Protein AF-A0A970EF77-F1 (afdb_monomer)

Sequence (147 aa):
MFEEINFAKPQYLAFLNSLLDDNGFVRLDNGEIVKRHKNFRFFATMNIGYYGTKELNQALFNWFGAVLEIAALSDEAISHMLIARVPSCKNVVDKILSVYHKIKKKIEAENLDIVISPRNLEYWARLAKYEGYIKSCGKNNYTRCKM

Solvent-accessible surface area (backbone atoms only — not comparable to full-atom values): 9394 Å² total; per-residue (Å²): 114,44,74,46,53,29,58,54,60,68,82,80,52,53,61,50,47,44,41,59,46,92,78,21,29,43,75,46,97,89,68,49,75,50,69,60,57,95,85,66,78,87,48,72,42,67,65,85,93,42,91,81,46,46,85,70,56,67,76,58,52,67,59,52,89,74,83,80,86,84,71,83,77,50,71,66,56,48,47,54,50,39,35,72,77,39,58,88,35,59,93,46,44,72,58,53,52,53,50,51,51,54,50,51,54,48,35,64,75,68,70,49,99,70,90,87,54,75,66,56,53,47,50,51,51,57,47,55,72,77,44,74,54,83,65,56,83,76,54,93,65,93,72,80,83,76,132

pLDDT: mean 85.59, std 16.9, range [31.48, 97.62]

Foldseek 3Di:
DEEAPQLDDQVVCVQLLCCLDPVNWGQDPVRDIGHHDPPDDDDYYHDPPDPNGHDHDPSNVVSCPDDDDDDADDLVRLLVVLCVLQVVCNVPSVVLVVVVVVVVVVCVVVVPPDDDHSVVSSVVSVVCVVDVCVVVVPDPDPDDDDD

Radius of gyration: 23.26 Å; Cα contacts (8 Å, |Δi|>4): 104; chains: 1; bounding box: 48×33×72 Å

Structure (mmCIF, N/CA/C/O backbone):
data_AF-A0A970EF77-F1
#
_entry.id   AF-A0A970EF77-F1
#
loop_
_atom_site.group_PDB
_atom_site.id
_atom_site.type_symbol
_atom_site.label_atom_id
_atom_site.label_alt_id
_atom_site.label_comp_id
_atom_site.label_asym_id
_atom_site.label_entity_id
_atom_site.label_seq_id
_atom_site.pdbx_PDB_ins_code
_atom_site.Cartn_x
_atom_site.Cartn_y
_atom_site.Cartn_z
_atom_site.occupancy
_atom_site.B_iso_or_equiv
_atom_site.auth_seq_id
_atom_site.auth_comp_id
_atom_site.auth_asym_id
_atom_site.auth_atom_id
_atom_site.pdbx_PDB_model_num
ATOM 1 N N . MET A 1 1 ? -10.350 -2.771 4.243 1.00 91.25 1 MET A N 1
ATOM 2 C CA . MET A 1 1 ? -9.016 -2.373 3.759 1.00 91.25 1 MET A CA 1
ATOM 3 C C . MET A 1 1 ? -9.150 -0.985 3.175 1.00 91.25 1 MET A C 1
ATOM 5 O O . MET A 1 1 ? -10.097 -0.781 2.424 1.00 91.25 1 MET A O 1
ATOM 9 N N . PHE A 1 2 ? -8.300 -0.045 3.579 1.00 95.25 2 PHE A N 1
ATOM 10 C CA . PHE A 1 2 ? -8.255 1.300 2.999 1.00 95.25 2 PHE A CA 1
ATOM 11 C C . PHE A 1 2 ? -7.030 1.427 2.103 1.00 95.25 2 PHE A C 1
ATOM 13 O O . PHE A 1 2 ? -5.924 1.109 2.523 1.00 95.25 2 PHE A O 1
ATOM 20 N N . GLU A 1 3 ? -7.231 1.892 0.880 1.00 94.31 3 GLU A N 1
ATOM 21 C CA . GLU A 1 3 ? -6.130 2.242 -0.012 1.00 94.31 3 GLU A CA 1
ATOM 22 C C . GLU A 1 3 ? -5.815 3.728 0.143 1.00 94.31 3 GLU A C 1
ATOM 24 O O . GLU A 1 3 ? -6.738 4.525 0.315 1.00 94.31 3 GLU A O 1
ATOM 29 N N . GLU A 1 4 ? -4.532 4.090 0.101 1.00 93.12 4 GLU A N 1
ATOM 30 C CA . GLU A 1 4 ? -4.072 5.488 0.134 1.00 93.12 4 GLU A CA 1
ATOM 31 C C . GLU A 1 4 ? -4.677 6.284 1.302 1.00 93.12 4 GLU A C 1
ATOM 33 O O . GLU A 1 4 ? -5.159 7.409 1.154 1.00 93.12 4 GLU A O 1
ATOM 38 N N . ILE A 1 5 ? -4.661 5.690 2.500 1.00 94.19 5 ILE A N 1
ATOM 39 C CA . ILE A 1 5 ? -5.306 6.259 3.695 1.00 94.19 5 ILE A CA 1
ATOM 40 C C . ILE A 1 5 ? -4.821 7.683 3.994 1.00 94.19 5 ILE A C 1
ATOM 42 O O . ILE A 1 5 ? -5.571 8.517 4.492 1.00 94.19 5 ILE A O 1
ATOM 46 N N . ASN A 1 6 ? -3.574 7.974 3.636 1.00 92.44 6 ASN A N 1
ATOM 47 C CA . ASN A 1 6 ? -2.919 9.256 3.820 1.00 92.44 6 ASN A CA 1
ATOM 48 C C . ASN A 1 6 ? -3.370 10.347 2.827 1.00 92.44 6 ASN A C 1
ATOM 50 O O . ASN A 1 6 ? -2.941 11.493 2.940 1.00 92.44 6 ASN A O 1
ATOM 54 N N . PHE A 1 7 ? -4.252 10.027 1.880 1.00 93.38 7 PHE A N 1
ATOM 55 C CA . PHE A 1 7 ? -4.935 11.008 1.035 1.00 93.38 7 PHE A CA 1
ATOM 56 C C . PHE A 1 7 ? -6.170 11.612 1.728 1.00 93.38 7 PHE A C 1
ATOM 58 O O . PHE A 1 7 ? -6.597 12.730 1.427 1.00 93.38 7 PHE A O 1
ATOM 65 N N . ALA A 1 8 ? -6.762 10.889 2.684 1.00 92.12 8 ALA A N 1
ATOM 66 C CA . ALA A 1 8 ? -7.925 11.368 3.416 1.00 92.12 8 ALA A CA 1
ATOM 67 C C . ALA A 1 8 ? -7.553 12.512 4.375 1.00 92.12 8 ALA A C 1
ATOM 69 O O . ALA A 1 8 ? -6.494 12.529 5.004 1.00 92.12 8 ALA A O 1
ATOM 70 N N . LYS A 1 9 ? -8.466 13.478 4.544 1.00 90.38 9 LYS A N 1
ATOM 71 C CA . LYS A 1 9 ? -8.289 14.528 5.557 1.00 90.38 9 LYS A CA 1
ATOM 72 C C . LYS A 1 9 ? -8.275 13.888 6.956 1.00 90.38 9 LYS A C 1
ATOM 74 O O . LYS A 1 9 ? -9.174 13.094 7.235 1.00 90.38 9 LYS A O 1
ATOM 79 N N . PRO A 1 10 ? -7.370 14.292 7.871 1.00 89.06 10 PRO A N 1
ATOM 80 C CA . PRO A 1 10 ? -7.254 13.682 9.201 1.00 89.06 10 PRO A CA 1
ATOM 81 C C . PRO A 1 10 ? -8.569 13.605 9.992 1.00 89.06 10 PRO A C 1
ATOM 83 O O . PRO A 1 10 ? -8.826 12.615 10.668 1.00 89.06 10 PRO A O 1
ATOM 86 N N . GLN A 1 11 ? -9.442 14.608 9.851 1.00 89.69 11 GLN A N 1
ATOM 87 C CA . GLN A 1 11 ? -10.762 14.633 10.491 1.00 89.69 11 GLN A CA 1
ATOM 88 C C . GLN A 1 11 ? -11.660 13.444 10.105 1.00 89.69 11 GLN A C 1
ATOM 90 O O . GLN A 1 11 ? -12.427 12.966 10.931 1.00 89.69 11 GLN A O 1
ATOM 95 N N . TYR A 1 12 ? -11.535 12.926 8.879 1.00 91.38 12 TYR A N 1
ATOM 96 C CA . TYR A 1 12 ? -12.307 11.771 8.412 1.00 91.38 12 TYR A CA 1
ATOM 97 C C . TYR A 1 12 ? -11.716 10.438 8.871 1.00 91.38 12 TYR A C 1
ATOM 99 O O . TYR A 1 12 ? -12.387 9.417 8.796 1.00 91.38 12 TYR A O 1
ATOM 107 N N . LEU A 1 13 ? -10.478 10.439 9.365 1.00 93.38 13 LEU A N 1
ATOM 108 C CA . LEU A 1 13 ? -9.811 9.257 9.905 1.00 93.38 13 LEU A CA 1
ATOM 109 C C . LEU A 1 13 ? -9.938 9.161 11.430 1.00 93.38 13 LEU A C 1
ATOM 111 O O . LEU A 1 13 ? -9.555 8.150 12.009 1.00 93.38 13 LEU A O 1
ATOM 115 N N . ALA A 1 14 ? -10.481 10.186 12.094 1.00 90.38 14 ALA A N 1
ATOM 116 C CA . ALA A 1 14 ? -10.522 10.265 13.552 1.00 90.38 14 ALA A CA 1
ATOM 117 C C . ALA A 1 14 ? -11.249 9.073 14.201 1.00 90.38 14 ALA A C 1
ATOM 119 O O . ALA A 1 14 ? -10.787 8.572 15.227 1.00 90.38 14 ALA A O 1
ATOM 120 N N . PHE A 1 15 ? -12.316 8.571 13.565 1.00 92.44 15 PHE A N 1
ATOM 121 C CA . PHE A 1 15 ? -13.088 7.413 14.035 1.00 92.44 15 PHE A CA 1
ATOM 122 C C . PHE A 1 15 ? -12.262 6.118 14.103 1.00 92.44 15 PHE A C 1
ATOM 124 O O . PHE A 1 15 ? -12.613 5.199 14.840 1.00 92.44 15 PHE A O 1
ATOM 131 N N . LEU A 1 16 ? -11.158 6.028 13.351 1.00 95.06 16 LEU A N 1
ATOM 132 C CA . LEU A 1 16 ? -10.292 4.853 13.386 1.00 95.06 16 LEU A CA 1
ATOM 133 C C . LEU A 1 16 ? -9.607 4.694 14.740 1.00 95.06 16 LEU A C 1
ATOM 135 O O . LEU A 1 16 ? -9.290 3.569 15.101 1.00 95.06 16 LEU A O 1
ATOM 139 N N . ASN A 1 17 ? -9.430 5.771 15.513 1.00 93.00 17 ASN A N 1
ATOM 140 C CA . ASN A 1 17 ? -8.882 5.647 16.863 1.00 93.00 17 ASN A CA 1
ATOM 141 C C . ASN A 1 17 ? -9.780 4.759 17.731 1.00 93.00 17 ASN A C 1
ATOM 143 O O . ASN A 1 17 ? -9.297 3.757 18.237 1.00 93.00 17 ASN A O 1
ATOM 147 N N . SER A 1 18 ? -11.087 5.042 17.806 1.00 93.50 18 SER A N 1
ATOM 148 C CA . SER A 1 18 ? -12.015 4.232 18.611 1.00 93.50 18 SER A CA 1
ATOM 149 C C . SER A 1 18 ? -12.275 2.841 18.025 1.00 93.50 18 SER A C 1
ATOM 151 O O . SER A 1 18 ? -12.694 1.930 18.734 1.00 93.50 18 SER A O 1
ATOM 153 N N . LEU A 1 19 ? -12.074 2.661 16.715 1.00 95.25 19 LEU A N 1
ATOM 154 C CA . LEU A 1 19 ? -12.231 1.358 16.068 1.00 95.25 19 LEU A CA 1
ATOM 155 C C . LEU A 1 19 ? -11.013 0.448 16.281 1.00 95.25 19 LEU A C 1
ATOM 157 O O . LEU A 1 19 ? -11.171 -0.775 16.375 1.00 95.25 19 LEU A O 1
ATOM 161 N N . LEU A 1 20 ? -9.803 1.009 16.262 1.00 94.31 20 LEU A N 1
ATOM 162 C CA . LEU A 1 20 ? -8.555 0.246 16.287 1.00 94.31 20 LEU A CA 1
ATOM 163 C C . LEU A 1 20 ? -7.993 0.063 17.696 1.00 94.31 20 LEU A C 1
ATOM 165 O O . LEU A 1 20 ? -7.359 -0.968 17.923 1.00 94.31 20 LEU A O 1
ATOM 169 N N . ASP A 1 21 ? -8.296 0.973 18.621 1.00 91.12 21 ASP A N 1
ATOM 170 C CA . ASP A 1 21 ? -7.944 0.846 20.034 1.00 91.12 21 ASP A CA 1
ATOM 171 C C . ASP A 1 21 ? -8.660 -0.329 20.744 1.00 91.12 21 ASP A C 1
ATOM 173 O O . ASP A 1 21 ? -9.353 -1.166 20.138 1.00 91.12 21 ASP A O 1
ATOM 177 N N . ASP A 1 22 ? -8.468 -0.403 22.062 1.00 89.25 22 ASP A N 1
ATOM 178 C CA . ASP A 1 22 ? -9.073 -1.421 22.922 1.00 89.25 22 ASP A CA 1
ATOM 179 C C . ASP A 1 22 ? -10.593 -1.261 23.075 1.00 89.25 22 ASP A C 1
ATOM 181 O O . ASP A 1 22 ? -11.283 -2.240 23.374 1.00 89.25 22 ASP A O 1
ATOM 185 N N . ASN A 1 23 ? -11.145 -0.066 22.830 1.00 89.56 23 ASN A N 1
ATOM 186 C CA . ASN A 1 23 ? -12.587 0.151 22.889 1.00 89.56 23 ASN A CA 1
ATOM 187 C C . ASN A 1 23 ? -13.302 -0.577 21.744 1.00 89.56 23 ASN A C 1
ATOM 189 O O . ASN A 1 23 ? -14.377 -1.152 21.945 1.00 89.56 23 ASN A O 1
ATOM 193 N N . GLY A 1 24 ? -12.710 -0.563 20.546 1.00 95.19 24 GLY A N 1
ATOM 194 C CA . GLY A 1 24 ? -13.146 -1.363 19.406 1.00 95.19 24 GLY A CA 1
ATOM 195 C C . GLY A 1 24 ? -14.582 -1.078 18.963 1.00 95.19 24 GLY A C 1
ATOM 196 O O . GLY A 1 24 ? -15.384 -2.008 18.836 1.00 95.19 24 GLY A O 1
ATOM 197 N N . PHE A 1 25 ? -14.933 0.182 18.720 1.00 96.62 25 PHE A N 1
ATOM 198 C CA . PHE A 1 25 ? -16.252 0.565 18.217 1.00 96.62 25 PHE A CA 1
ATOM 199 C C . PHE A 1 25 ? -16.218 1.785 17.289 1.00 96.62 25 PHE A C 1
ATOM 201 O O . PHE A 1 25 ? -15.283 2.586 17.281 1.00 96.62 25 PHE A O 1
ATOM 208 N N . VAL A 1 26 ? -17.298 1.957 16.532 1.00 96.12 26 VAL A N 1
ATOM 209 C CA . VAL A 1 26 ? -17.604 3.191 15.802 1.00 96.12 26 VAL A CA 1
ATOM 210 C C . VAL A 1 26 ? -18.951 3.711 16.269 1.00 96.12 26 VAL A C 1
ATOM 212 O O . VAL A 1 26 ? -19.886 2.933 16.460 1.00 96.12 26 VAL A O 1
ATOM 215 N N . ARG A 1 27 ? -19.043 5.025 16.465 1.00 95.00 27 ARG A N 1
ATOM 216 C CA . ARG A 1 27 ? -20.311 5.707 16.711 1.00 95.00 27 ARG A CA 1
ATOM 217 C C . ARG A 1 27 ? -20.806 6.321 15.411 1.00 95.00 27 ARG A C 1
ATOM 219 O O . ARG A 1 27 ? -20.059 7.051 14.767 1.00 95.00 27 ARG A O 1
ATOM 226 N N . LEU A 1 28 ? -22.035 6.002 15.040 1.00 94.56 28 LEU A N 1
ATOM 227 C CA . LEU A 1 28 ? -22.703 6.552 13.868 1.00 94.56 28 LEU A CA 1
ATOM 228 C C . LEU A 1 28 ? -23.395 7.878 14.217 1.00 94.56 28 LEU A C 1
ATOM 230 O O . LEU A 1 28 ? -23.668 8.158 15.387 1.00 94.56 28 LEU A O 1
ATOM 234 N N . ASP A 1 29 ? -23.725 8.674 13.200 1.00 93.25 29 ASP A N 1
ATOM 235 C CA . ASP A 1 29 ? -24.350 9.996 13.375 1.00 93.25 29 ASP A CA 1
ATOM 236 C C . ASP A 1 29 ? -25.733 9.926 14.047 1.00 93.25 29 ASP A C 1
ATOM 238 O O . ASP A 1 29 ? -26.141 10.852 14.743 1.00 93.25 29 ASP A O 1
ATOM 242 N N . ASN A 1 30 ? -26.439 8.801 13.901 1.00 96.31 30 ASN A N 1
ATOM 243 C CA . ASN A 1 30 ? -27.708 8.521 14.584 1.00 96.31 30 ASN A CA 1
ATOM 244 C C . ASN A 1 30 ? -27.530 8.141 16.075 1.00 96.31 30 ASN A C 1
ATOM 246 O O . ASN A 1 30 ? -28.509 7.831 16.752 1.00 96.31 30 ASN A O 1
ATOM 250 N N . GLY A 1 31 ? -26.294 8.130 16.588 1.00 95.38 31 GLY A N 1
ATOM 251 C CA . GLY A 1 31 ? -25.943 7.769 17.962 1.00 95.38 31 GLY A CA 1
ATOM 252 C C . GLY A 1 31 ? -25.708 6.275 18.200 1.00 95.38 31 GLY A C 1
ATOM 253 O O . GLY A 1 31 ? -25.236 5.916 19.285 1.00 95.38 31 GLY A O 1
ATOM 254 N N . GLU A 1 32 ? -25.987 5.421 17.212 1.00 97.31 32 GLU A N 1
ATOM 255 C CA . GLU A 1 32 ? -25.766 3.976 17.272 1.00 97.31 32 GLU A CA 1
ATOM 256 C C . GLU A 1 32 ? -24.280 3.648 17.452 1.00 97.31 32 GLU A C 1
ATOM 258 O O . GLU A 1 32 ? -23.398 4.312 16.903 1.00 97.31 32 GLU A O 1
ATOM 263 N N . ILE A 1 33 ? -24.000 2.605 18.233 1.00 97.00 33 ILE A N 1
ATOM 264 C CA . ILE A 1 33 ? -22.643 2.119 18.477 1.00 97.00 33 ILE A CA 1
ATOM 265 C C . ILE A 1 33 ? -22.489 0.752 17.827 1.00 97.00 33 ILE A C 1
ATOM 267 O O . ILE A 1 33 ? -23.077 -0.236 18.271 1.00 97.00 33 ILE A O 1
ATOM 271 N N . VAL A 1 34 ? -21.625 0.687 16.820 1.00 96.88 34 VAL A N 1
ATOM 272 C CA . VAL A 1 34 ? -21.256 -0.553 16.143 1.00 96.88 34 VAL A CA 1
ATOM 273 C C . VAL A 1 34 ? -19.967 -1.077 16.760 1.00 96.88 34 VAL A C 1
ATOM 275 O O . VAL A 1 34 ? -18.909 -0.457 16.646 1.00 96.88 34 VAL A O 1
ATOM 278 N N . LYS A 1 35 ? -20.044 -2.235 17.422 1.00 97.62 35 LYS A N 1
ATOM 279 C CA . LYS A 1 35 ? -18.871 -2.893 18.011 1.00 97.62 35 LYS A CA 1
ATOM 280 C C . LYS A 1 35 ? -18.099 -3.691 16.966 1.00 97.62 35 LYS A C 1
ATOM 282 O O . LYS A 1 35 ? -18.676 -4.408 16.148 1.00 97.62 35 LYS A O 1
ATOM 287 N N . ARG A 1 36 ? -16.773 -3.616 17.045 1.00 96.56 36 ARG A N 1
ATOM 288 C CA . ARG A 1 36 ? -15.839 -4.392 16.233 1.00 96.56 36 ARG A CA 1
ATOM 289 C C . ARG A 1 36 ? -16.032 -5.885 16.500 1.00 96.56 36 ARG A C 1
ATOM 291 O O . ARG A 1 36 ? -15.983 -6.345 17.638 1.00 96.56 36 ARG A O 1
ATOM 298 N N . HIS A 1 37 ? -16.206 -6.656 15.432 1.00 97.19 37 HIS A N 1
ATOM 299 C CA . HIS A 1 37 ? -16.282 -8.111 15.516 1.00 97.19 37 HIS A CA 1
ATOM 300 C C . HIS A 1 37 ? -14.927 -8.718 15.932 1.00 97.19 37 HIS A C 1
ATOM 302 O O . HIS A 1 37 ? -13.877 -8.221 15.528 1.00 97.19 37 HIS A O 1
ATOM 308 N N . LYS A 1 38 ? -14.926 -9.842 16.667 1.00 95.50 38 LYS A N 1
ATOM 309 C CA . LYS A 1 38 ? -13.693 -10.513 17.143 1.00 95.50 38 LYS A CA 1
ATOM 310 C C . LYS A 1 38 ? -12.717 -10.892 16.019 1.00 95.50 38 LYS A C 1
ATOM 312 O O . LYS A 1 38 ? -11.509 -10.878 16.217 1.00 95.50 38 LYS A O 1
ATOM 317 N N . ASN A 1 39 ? -13.247 -11.189 14.832 1.00 96.56 39 ASN A N 1
ATOM 318 C CA . ASN A 1 39 ? -12.456 -11.552 13.649 1.00 96.56 39 ASN A CA 1
ATOM 319 C C . ASN A 1 39 ? -12.129 -10.356 12.741 1.00 96.56 39 ASN A C 1
ATOM 321 O O . ASN A 1 39 ? -11.672 -10.549 11.617 1.00 96.56 39 ASN A O 1
ATOM 325 N N . PHE A 1 40 ? -12.398 -9.124 13.178 1.00 95.44 40 PHE A N 1
ATOM 326 C CA . PHE A 1 40 ? -12.078 -7.942 12.390 1.00 95.44 40 PHE A CA 1
ATOM 327 C C . PHE A 1 40 ? -10.564 -7.805 12.198 1.00 95.44 40 PHE A C 1
ATOM 329 O O . PHE A 1 40 ? -9.769 -7.993 13.124 1.00 95.44 40 PHE A O 1
ATOM 336 N N . ARG A 1 41 ? -10.174 -7.443 10.976 1.00 94.88 41 ARG A N 1
ATOM 337 C CA . ARG A 1 41 ? -8.800 -7.123 10.595 1.00 94.88 41 ARG A CA 1
ATOM 338 C C . ARG A 1 41 ? -8.809 -5.835 9.787 1.00 94.88 41 ARG A C 1
ATOM 340 O O . ARG A 1 41 ? -9.629 -5.679 8.881 1.00 94.88 41 ARG A O 1
ATOM 347 N N . PHE A 1 42 ? -7.893 -4.933 10.114 1.00 94.94 42 PHE A N 1
ATOM 348 C CA . PHE A 1 42 ? -7.717 -3.681 9.396 1.00 94.94 42 PHE A CA 1
ATOM 349 C C . PHE A 1 42 ? -6.375 -3.684 8.675 1.00 94.94 42 PHE A C 1
ATOM 351 O O . PHE A 1 42 ? -5.347 -3.998 9.263 1.00 94.94 42 PHE A O 1
ATOM 358 N N . PHE A 1 43 ? -6.420 -3.334 7.395 1.00 96.31 43 PHE A N 1
ATOM 359 C CA . PHE A 1 43 ? -5.259 -3.178 6.532 1.00 96.31 43 PHE A CA 1
ATOM 360 C C . PHE A 1 43 ? -5.389 -1.828 5.845 1.00 96.31 43 PHE A C 1
ATOM 362 O O . PHE A 1 43 ? -6.491 -1.485 5.391 1.00 96.31 43 PHE A O 1
ATOM 369 N N . ALA A 1 44 ? -4.287 -1.091 5.766 1.00 95.38 44 ALA A N 1
ATOM 370 C CA . ALA A 1 44 ? -4.229 0.155 5.026 1.00 95.38 44 ALA A CA 1
ATOM 371 C C . ALA A 1 44 ? -2.940 0.251 4.208 1.00 95.38 44 ALA A C 1
ATOM 373 O O . ALA A 1 44 ? -1.905 -0.266 4.630 1.00 95.38 44 ALA A O 1
ATOM 374 N N . THR A 1 45 ? -3.010 0.922 3.063 1.00 94.75 45 THR A N 1
ATOM 375 C CA . THR A 1 45 ? -1.842 1.294 2.259 1.00 94.75 45 THR A CA 1
ATOM 376 C C . THR A 1 45 ? -1.643 2.805 2.312 1.00 94.75 45 THR A C 1
ATOM 378 O O . THR A 1 45 ? -2.599 3.566 2.486 1.00 94.75 45 THR A O 1
ATOM 381 N N . MET A 1 46 ? -0.395 3.252 2.199 1.00 92.25 46 MET A N 1
ATOM 382 C CA . MET A 1 46 ? -0.047 4.668 2.126 1.00 92.25 46 MET A CA 1
ATOM 383 C C . MET A 1 46 ? 1.143 4.866 1.190 1.00 92.25 46 MET A C 1
ATOM 385 O O . MET A 1 46 ? 2.043 4.029 1.153 1.00 92.25 46 MET A O 1
ATOM 389 N N . ASN A 1 47 ? 1.154 5.983 0.466 1.00 87.75 47 ASN A N 1
ATOM 390 C CA . ASN A 1 47 ? 2.288 6.385 -0.365 1.00 87.75 47 ASN A CA 1
ATOM 391 C C . ASN A 1 47 ? 3.073 7.479 0.364 1.00 87.75 47 ASN A C 1
ATOM 393 O O . ASN A 1 47 ? 2.540 8.567 0.574 1.00 87.75 47 ASN A O 1
ATOM 397 N N . ILE A 1 48 ? 4.314 7.212 0.764 1.00 81.81 48 ILE A N 1
ATOM 398 C CA . ILE A 1 48 ? 5.147 8.202 1.460 1.00 81.81 48 ILE A CA 1
ATOM 399 C C . ILE A 1 48 ? 5.708 9.193 0.436 1.00 81.81 48 ILE A C 1
ATOM 401 O O . ILE A 1 48 ? 6.212 8.786 -0.607 1.00 81.81 48 ILE A O 1
ATOM 405 N N . GLY A 1 49 ? 5.609 10.492 0.728 1.00 75.62 49 GLY A N 1
ATOM 406 C CA . GLY A 1 49 ? 6.202 11.545 -0.103 1.00 75.62 49 GLY A CA 1
ATOM 407 C C . GLY A 1 49 ? 5.485 11.818 -1.429 1.00 75.62 49 GLY A C 1
ATOM 408 O O . GLY A 1 49 ? 5.987 12.597 -2.228 1.00 75.62 49 GLY A O 1
ATOM 409 N N . TYR A 1 50 ? 4.315 11.218 -1.673 1.00 77.69 50 TYR A N 1
ATOM 410 C CA . TYR A 1 50 ? 3.555 11.441 -2.904 1.00 77.69 50 TYR A CA 1
ATOM 411 C C . TYR A 1 50 ? 2.734 12.736 -2.833 1.00 77.69 50 TYR A C 1
ATOM 413 O O . TYR A 1 50 ? 2.157 13.058 -1.787 1.00 77.69 50 TYR A O 1
ATOM 421 N N . TYR A 1 51 ? 2.630 13.465 -3.947 1.00 76.88 51 TYR A N 1
ATOM 422 C CA . TYR A 1 51 ? 1.896 14.731 -3.993 1.00 76.88 51 TYR A CA 1
ATOM 423 C C . TYR A 1 51 ? 0.436 14.572 -3.539 1.00 76.88 51 TYR A C 1
ATOM 425 O O . TYR A 1 51 ? -0.280 13.667 -3.966 1.00 76.88 51 TYR A O 1
ATOM 433 N N . GLY A 1 52 ? -0.018 15.477 -2.670 1.00 76.56 52 GLY A N 1
ATOM 434 C CA . GLY A 1 52 ? -1.381 15.464 -2.130 1.00 76.56 52 GLY A CA 1
ATOM 435 C C . GLY A 1 52 ? -1.596 14.519 -0.944 1.00 76.56 52 GLY A C 1
ATOM 436 O O . GLY A 1 52 ? -2.690 14.513 -0.380 1.00 76.56 52 GLY A O 1
ATOM 437 N N . THR A 1 53 ? -0.576 13.769 -0.521 1.00 83.25 53 THR A N 1
ATOM 438 C CA . THR A 1 53 ? -0.646 12.956 0.699 1.00 83.25 53 THR A CA 1
ATOM 439 C C . THR A 1 53 ? -0.270 13.756 1.949 1.00 83.25 53 THR A C 1
ATOM 441 O O . THR A 1 53 ? 0.453 14.753 1.883 1.00 83.25 53 THR A O 1
ATOM 444 N N . LYS A 1 54 ? -0.789 13.340 3.107 1.00 85.25 54 LYS A N 1
ATOM 445 C CA . LYS A 1 54 ? -0.455 13.889 4.427 1.00 85.25 54 LYS A CA 1
ATOM 446 C C . LYS A 1 54 ? -0.019 12.774 5.354 1.00 85.25 54 LYS A C 1
ATOM 448 O O . LYS A 1 54 ? -0.654 11.728 5.378 1.00 85.25 54 LYS A O 1
ATOM 453 N N . GLU A 1 55 ? 1.007 13.009 6.159 1.00 85.94 55 GLU A N 1
ATOM 454 C CA . GLU A 1 55 ? 1.380 12.047 7.194 1.00 85.94 55 GLU A CA 1
ATOM 455 C C . GLU A 1 55 ? 0.184 11.717 8.094 1.00 85.94 55 GLU A C 1
ATOM 457 O O . GLU A 1 55 ? -0.658 12.572 8.402 1.00 85.94 55 GLU A O 1
ATOM 462 N N . LEU A 1 56 ? 0.093 10.447 8.491 1.00 90.06 56 LEU A N 1
ATOM 463 C CA . LEU A 1 56 ? -0.900 10.041 9.471 1.00 90.06 56 LEU A CA 1
ATOM 464 C C . LEU A 1 56 ? -0.596 10.714 10.803 1.00 90.06 56 LEU A C 1
ATOM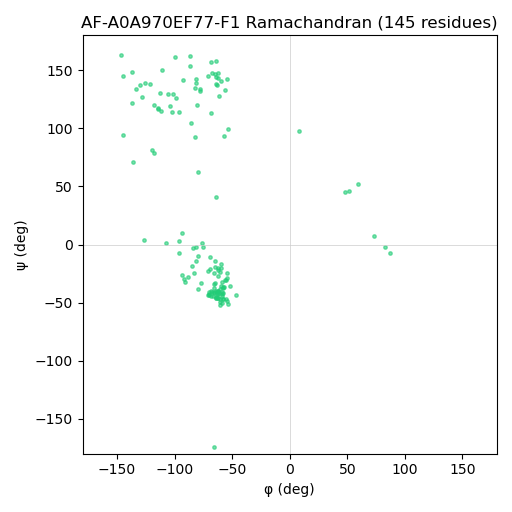 466 O O . LEU A 1 56 ? 0.560 10.905 11.173 1.00 90.06 56 LEU A O 1
ATOM 470 N N . ASN A 1 57 ? -1.646 11.037 11.558 1.00 88.62 57 ASN A N 1
ATOM 471 C CA . ASN A 1 57 ? -1.428 11.487 12.923 1.00 88.62 57 ASN A CA 1
ATOM 472 C C . ASN A 1 57 ? -0.751 10.355 13.728 1.00 88.62 57 ASN A C 1
ATOM 474 O O . ASN A 1 57 ? -1.021 9.171 13.499 1.00 88.62 57 ASN A O 1
ATOM 478 N N . GLN A 1 58 ? 0.086 10.727 14.698 1.00 88.50 58 GLN A N 1
ATOM 479 C CA . GLN A 1 58 ? 0.847 9.757 15.486 1.00 88.50 58 GLN A CA 1
ATOM 480 C C . GLN A 1 58 ? -0.049 8.781 16.265 1.00 88.50 58 GLN A C 1
ATOM 482 O O . GLN A 1 58 ? 0.266 7.600 16.357 1.00 88.50 58 GLN A O 1
ATOM 487 N N . ALA A 1 59 ? -1.178 9.248 16.806 1.00 88.62 59 ALA A N 1
ATOM 488 C CA . ALA A 1 59 ? -2.103 8.410 17.568 1.00 88.62 59 ALA A CA 1
ATOM 489 C C . ALA A 1 59 ? -2.711 7.285 16.711 1.00 88.62 59 ALA A C 1
ATOM 491 O O . ALA A 1 59 ? -2.758 6.141 17.144 1.00 88.62 59 ALA A O 1
ATOM 492 N N . LEU A 1 60 ? -3.103 7.594 15.476 1.00 91.06 60 LEU A N 1
ATOM 493 C CA . LEU A 1 60 ? -3.631 6.646 14.508 1.00 91.06 60 LEU A CA 1
ATOM 494 C C . LEU A 1 60 ? -2.534 5.707 14.013 1.00 91.06 60 LEU A C 1
ATOM 496 O O . LEU A 1 60 ? -2.766 4.506 13.903 1.00 91.06 60 LEU A O 1
ATOM 500 N N . PHE A 1 61 ? -1.346 6.247 13.733 1.00 91.94 61 PHE A N 1
ATOM 501 C CA . PHE A 1 61 ? -0.194 5.452 13.318 1.00 91.94 61 PHE A CA 1
ATOM 502 C C . PHE A 1 61 ? 0.177 4.399 14.374 1.00 91.94 61 PHE A C 1
ATOM 504 O O . PHE A 1 61 ? 0.416 3.247 14.026 1.00 91.94 61 PHE A O 1
ATOM 511 N N . ASN A 1 62 ? 0.123 4.751 15.662 1.00 92.25 62 ASN A N 1
ATOM 512 C CA . ASN A 1 62 ? 0.444 3.840 16.766 1.00 92.25 62 ASN A CA 1
ATOM 513 C C . ASN A 1 62 ? -0.482 2.614 16.860 1.00 92.25 62 ASN A C 1
ATOM 515 O O . ASN A 1 62 ? -0.094 1.611 17.454 1.00 92.25 62 ASN A O 1
ATOM 519 N N . TRP A 1 63 ? -1.682 2.657 16.270 1.00 92.88 63 TRP A N 1
ATOM 520 C CA . TRP A 1 63 ? -2.583 1.499 16.238 1.00 92.88 63 TRP A CA 1
ATOM 521 C C . TRP A 1 63 ? -2.217 0.465 15.165 1.00 92.88 63 TRP A C 1
ATOM 523 O O . TRP A 1 63 ? -2.751 -0.648 15.167 1.00 92.88 63 TRP A O 1
ATOM 533 N N . PHE A 1 64 ? -1.290 0.786 14.259 1.00 92.38 64 PHE A N 1
ATOM 534 C CA . PHE A 1 64 ? -0.746 -0.182 13.315 1.00 92.38 64 PHE A CA 1
ATOM 535 C C . PHE A 1 64 ? 0.356 -1.005 13.987 1.00 92.38 64 PHE A C 1
ATOM 537 O O . PHE A 1 64 ? 1.529 -0.650 13.964 1.00 92.38 64 PHE A O 1
ATOM 544 N N . GLY A 1 65 ? -0.024 -2.156 14.550 1.00 90.06 65 GLY A N 1
ATOM 545 C CA . GLY A 1 65 ? 0.926 -3.084 15.182 1.00 90.06 65 GLY A CA 1
ATOM 546 C C . GLY A 1 65 ? 1.937 -3.724 14.220 1.00 90.06 65 GLY A C 1
ATOM 547 O O . GLY A 1 65 ? 2.929 -4.294 14.663 1.00 90.06 65 GLY A O 1
ATOM 548 N N . ALA A 1 66 ? 1.702 -3.631 12.909 1.00 92.62 66 ALA A N 1
ATOM 549 C CA . ALA A 1 66 ? 2.653 -4.019 11.879 1.00 92.62 66 ALA A CA 1
ATOM 550 C C . ALA A 1 66 ? 2.661 -2.966 10.768 1.00 92.62 66 ALA A C 1
ATOM 552 O O . ALA A 1 66 ? 1.632 -2.706 10.141 1.00 92.62 66 ALA A O 1
ATOM 553 N N . VAL A 1 67 ? 3.837 -2.396 10.516 1.00 92.44 67 VAL A N 1
ATOM 554 C CA . VAL A 1 67 ? 4.101 -1.476 9.408 1.00 92.44 67 VAL A CA 1
ATOM 555 C C . VAL A 1 67 ? 5.143 -2.141 8.522 1.00 92.44 67 VAL A C 1
ATOM 557 O O . VAL A 1 67 ? 6.228 -2.484 8.984 1.00 92.44 67 VAL A O 1
ATOM 560 N N . LEU A 1 68 ? 4.782 -2.376 7.262 1.00 92.38 68 LEU A N 1
ATOM 561 C CA . LEU A 1 68 ? 5.647 -3.022 6.282 1.00 92.38 68 LEU A CA 1
ATOM 562 C C . LEU A 1 68 ? 5.991 -2.016 5.192 1.00 92.38 68 LEU A C 1
ATOM 564 O O . LEU A 1 68 ? 5.107 -1.550 4.472 1.00 92.38 68 LEU A O 1
ATOM 568 N N . GLU A 1 69 ? 7.275 -1.710 5.060 1.00 89.62 69 GLU A N 1
ATOM 569 C CA . GLU A 1 69 ? 7.777 -0.963 3.916 1.00 89.62 69 GLU A CA 1
ATOM 570 C C . GLU A 1 69 ? 7.953 -1.919 2.733 1.00 89.62 69 GLU A C 1
ATOM 572 O O . GLU A 1 69 ? 8.671 -2.920 2.810 1.00 89.62 69 GLU A O 1
ATOM 577 N N . ILE A 1 70 ? 7.251 -1.638 1.636 1.00 88.12 70 ILE A N 1
ATOM 578 C CA . ILE A 1 70 ? 7.307 -2.474 0.439 1.00 88.12 70 ILE A CA 1
ATOM 579 C C . ILE A 1 70 ? 8.488 -2.024 -0.417 1.00 88.12 70 ILE A C 1
ATOM 581 O O . ILE A 1 70 ? 8.422 -1.007 -1.106 1.00 88.12 70 ILE A O 1
ATOM 585 N N . ALA A 1 71 ? 9.563 -2.811 -0.385 1.00 86.31 71 ALA A N 1
ATOM 586 C CA . ALA A 1 71 ? 10.731 -2.588 -1.223 1.00 86.31 71 ALA A CA 1
ATOM 587 C C . ALA A 1 71 ? 10.407 -2.741 -2.720 1.00 86.31 71 ALA A C 1
ATOM 589 O O . ALA A 1 71 ? 9.459 -3.425 -3.124 1.00 86.31 71 ALA A O 1
ATOM 590 N N . ALA A 1 72 ? 11.245 -2.134 -3.562 1.00 85.81 72 ALA A N 1
ATOM 591 C CA . ALA A 1 72 ? 11.172 -2.334 -5.001 1.00 85.81 72 ALA A CA 1
ATOM 592 C C . ALA A 1 72 ? 11.361 -3.819 -5.359 1.00 85.81 72 ALA A C 1
ATOM 594 O O . ALA A 1 72 ? 12.197 -4.516 -4.784 1.00 85.81 72 ALA A O 1
ATOM 595 N N . LEU A 1 73 ? 10.591 -4.296 -6.340 1.00 90.81 73 LEU A N 1
ATOM 596 C CA . LEU A 1 73 ? 10.739 -5.657 -6.851 1.00 90.81 73 LEU A CA 1
ATOM 597 C C . L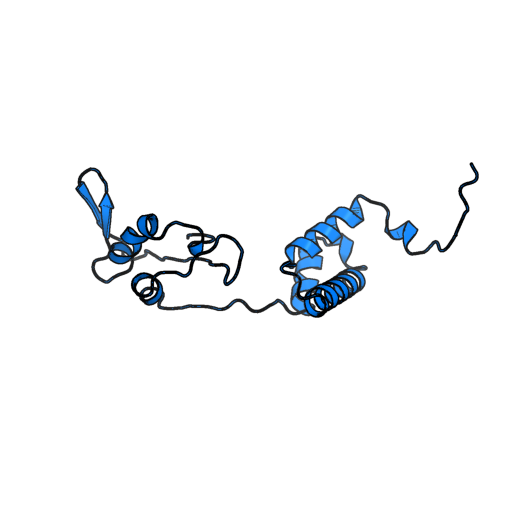EU A 1 73 ? 12.108 -5.845 -7.516 1.00 90.81 73 LEU A C 1
ATOM 599 O O . LEU A 1 73 ? 12.594 -4.949 -8.208 1.00 90.81 73 LEU A O 1
ATOM 603 N N . SER A 1 74 ? 12.682 -7.038 -7.354 1.00 94.38 74 SER A N 1
ATOM 604 C CA . SER A 1 74 ? 13.862 -7.457 -8.109 1.00 94.38 74 SER A CA 1
ATOM 605 C C . SER A 1 74 ? 13.533 -7.653 -9.591 1.00 94.38 74 SER A C 1
ATOM 607 O O . SER A 1 74 ? 12.389 -7.934 -9.957 1.00 94.38 74 SER A O 1
ATOM 609 N N . ASP A 1 75 ? 14.552 -7.574 -10.445 1.00 95.50 75 ASP A N 1
ATOM 610 C CA . ASP A 1 75 ? 14.426 -7.851 -11.881 1.00 95.50 75 ASP A CA 1
ATOM 611 C C . ASP A 1 75 ? 13.875 -9.255 -12.157 1.00 95.50 75 ASP A C 1
ATOM 613 O O . ASP A 1 75 ? 13.052 -9.426 -13.056 1.00 95.50 75 ASP A O 1
ATOM 617 N N . GLU A 1 76 ? 14.263 -10.242 -11.345 1.00 96.25 76 GLU A N 1
ATOM 618 C CA . GLU A 1 76 ? 13.742 -11.613 -11.397 1.00 96.25 76 GLU A CA 1
ATOM 619 C C . GLU A 1 76 ? 12.227 -11.626 -11.137 1.00 96.25 76 GLU A C 1
ATOM 621 O O . GLU A 1 76 ? 11.446 -12.174 -11.918 1.00 96.25 76 GLU A O 1
ATOM 626 N N . ALA A 1 77 ? 11.783 -10.948 -10.072 1.00 96.06 77 ALA A N 1
ATOM 627 C CA . ALA A 1 77 ? 10.373 -10.875 -9.701 1.00 96.06 77 ALA A CA 1
ATOM 628 C C . ALA A 1 77 ? 9.547 -10.115 -10.750 1.00 96.06 77 ALA A C 1
ATOM 630 O O . ALA A 1 77 ? 8.442 -10.541 -11.098 1.00 96.06 77 ALA A O 1
ATOM 631 N N . ILE A 1 78 ? 10.087 -9.019 -11.292 1.00 95.62 78 ILE A N 1
ATOM 632 C CA . ILE A 1 78 ? 9.462 -8.261 -12.383 1.00 95.62 78 ILE A CA 1
ATOM 633 C C . ILE A 1 78 ? 9.368 -9.132 -13.638 1.00 95.62 78 ILE A C 1
ATOM 635 O O . ILE A 1 78 ? 8.305 -9.184 -14.253 1.00 95.62 78 ILE A O 1
ATOM 639 N N . SER A 1 79 ? 10.430 -9.855 -13.995 1.00 96.06 79 SER A N 1
ATOM 640 C CA . SER A 1 79 ? 10.446 -10.771 -15.142 1.00 96.06 79 SER A CA 1
ATOM 641 C C . SER A 1 79 ? 9.388 -11.856 -15.008 1.00 96.06 79 SER A C 1
ATOM 643 O O . SER A 1 79 ? 8.568 -12.035 -15.910 1.00 96.06 79 SER A O 1
ATOM 645 N N . HIS A 1 80 ? 9.349 -12.530 -13.858 1.00 96.94 80 HIS A N 1
ATOM 646 C CA . HIS A 1 80 ? 8.349 -13.550 -13.553 1.00 96.94 80 HIS A CA 1
ATOM 647 C C . HIS A 1 80 ? 6.928 -12.985 -13.647 1.00 96.94 80 HIS A C 1
ATOM 649 O O . HIS A 1 80 ? 6.066 -13.577 -14.300 1.00 96.94 80 HIS A O 1
ATOM 655 N N . MET A 1 81 ? 6.687 -11.811 -13.055 1.00 96.31 81 MET A N 1
ATOM 656 C CA . MET A 1 81 ? 5.397 -11.125 -13.122 1.00 96.31 81 MET A CA 1
ATOM 657 C C . MET A 1 81 ? 5.004 -10.792 -14.570 1.00 96.31 81 MET A C 1
ATOM 659 O O . MET A 1 81 ? 3.865 -11.046 -14.967 1.00 96.31 81 MET A O 1
ATOM 663 N N . LEU A 1 82 ? 5.921 -10.240 -15.368 1.00 95.44 82 LEU A N 1
ATOM 664 C CA . LEU A 1 82 ? 5.663 -9.863 -16.759 1.00 95.44 82 LEU A CA 1
ATOM 665 C C . LEU A 1 82 ? 5.351 -11.083 -17.625 1.00 95.44 82 LEU A C 1
ATOM 667 O O . LEU A 1 82 ? 4.359 -11.062 -18.348 1.00 95.44 82 LEU A O 1
ATOM 671 N N . ILE A 1 83 ? 6.133 -12.161 -17.516 1.00 94.94 83 ILE A N 1
ATOM 672 C CA . ILE A 1 83 ? 5.902 -13.402 -18.273 1.00 94.94 83 ILE A CA 1
ATOM 673 C C . ILE A 1 83 ? 4.561 -14.027 -17.882 1.00 94.94 83 ILE A C 1
ATOM 675 O O . ILE A 1 83 ? 3.822 -14.481 -18.755 1.00 94.94 83 ILE A O 1
ATOM 679 N N . ALA A 1 84 ? 4.214 -14.019 -16.593 1.00 96.25 84 ALA A N 1
ATOM 680 C CA . ALA A 1 84 ? 2.943 -14.558 -16.122 1.00 96.25 84 ALA A CA 1
ATOM 681 C C . ALA A 1 84 ? 1.736 -13.748 -16.632 1.00 96.25 84 ALA A C 1
ATOM 683 O O . ALA A 1 84 ? 0.729 -14.326 -17.039 1.00 96.25 84 ALA A O 1
ATOM 684 N N . ARG A 1 85 ? 1.820 -12.410 -16.634 1.00 94.56 85 ARG A N 1
ATOM 685 C CA . ARG A 1 85 ? 0.696 -11.523 -17.000 1.00 94.56 85 ARG A CA 1
ATOM 686 C C . ARG A 1 85 ? 0.603 -11.209 -18.490 1.00 94.56 85 ARG A C 1
ATOM 688 O O . ARG A 1 85 ? -0.489 -10.914 -18.990 1.00 94.56 85 ARG A O 1
ATOM 695 N N . VAL A 1 86 ? 1.733 -11.240 -19.192 1.00 93.94 86 VAL A N 1
ATOM 696 C CA . VAL A 1 86 ? 1.872 -10.944 -20.622 1.00 93.94 86 VAL A CA 1
ATOM 697 C C . VAL A 1 86 ? 2.792 -11.992 -21.273 1.00 93.94 86 VAL A C 1
ATOM 699 O O . VAL A 1 86 ? 3.901 -11.667 -21.690 1.00 93.94 86 VAL A O 1
ATOM 702 N N . PRO A 1 87 ? 2.353 -13.256 -21.442 1.00 92.88 87 PRO A N 1
ATOM 703 C CA . PRO A 1 87 ? 3.223 -14.333 -21.940 1.00 92.88 87 PRO A CA 1
ATOM 704 C C . PRO A 1 87 ? 3.913 -14.041 -23.281 1.00 92.88 87 PRO A C 1
ATOM 706 O O . PRO A 1 87 ? 5.028 -14.498 -23.529 1.00 92.88 87 PRO A O 1
ATOM 709 N N . SER A 1 88 ? 3.291 -13.225 -24.141 1.00 89.50 88 SER A N 1
ATOM 710 C CA . SER A 1 88 ? 3.865 -12.803 -25.424 1.00 89.50 88 SER A CA 1
ATOM 711 C C . SER A 1 88 ? 5.127 -11.946 -25.291 1.00 89.50 88 SER A C 1
ATOM 713 O O . SER A 1 88 ? 5.875 -11.834 -26.259 1.00 89.50 88 SER A O 1
ATOM 715 N N . CYS A 1 89 ? 5.386 -11.337 -24.128 1.00 90.50 89 CYS A N 1
ATOM 716 C CA . CYS A 1 89 ? 6.572 -10.511 -23.918 1.00 90.50 89 CYS A CA 1
ATOM 717 C C . CYS A 1 89 ? 7.816 -11.318 -23.526 1.00 90.50 89 CYS A C 1
ATOM 719 O O . CYS A 1 89 ? 8.880 -10.719 -23.417 1.00 90.50 89 CYS A O 1
ATOM 721 N N . LYS A 1 90 ? 7.721 -12.647 -23.342 1.00 92.38 90 LYS A N 1
ATOM 722 C CA . LYS A 1 90 ? 8.816 -13.510 -22.852 1.00 92.38 90 LYS A CA 1
ATOM 723 C C . LYS A 1 90 ? 10.163 -13.253 -23.540 1.00 92.38 90 LYS A C 1
ATOM 725 O O . LYS A 1 90 ? 11.173 -13.125 -22.866 1.00 92.38 90 LYS A O 1
ATOM 730 N N . ASN A 1 91 ? 10.168 -13.097 -24.864 1.00 90.81 91 ASN A N 1
ATOM 731 C CA . ASN A 1 91 ? 11.395 -12.903 -25.650 1.00 90.81 91 ASN A CA 1
ATOM 732 C C . ASN A 1 91 ? 11.925 -11.453 -25.646 1.00 90.81 91 ASN A C 1
ATOM 734 O O . ASN A 1 91 ? 12.929 -11.159 -26.292 1.00 90.81 91 ASN A O 1
ATOM 738 N N . VAL A 1 92 ? 11.222 -10.523 -24.996 1.00 90.50 92 VAL A N 1
ATOM 739 C CA . VAL A 1 92 ? 11.573 -9.094 -24.940 1.00 90.50 92 VAL A CA 1
ATOM 740 C C . VAL A 1 92 ? 11.646 -8.545 -23.512 1.00 90.50 92 VAL A C 1
ATOM 742 O O . VAL A 1 92 ? 11.894 -7.352 -23.355 1.00 90.50 92 VAL A O 1
ATOM 745 N N . VAL A 1 93 ? 11.473 -9.381 -22.479 1.00 93.19 93 VAL A N 1
ATOM 746 C CA . VAL A 1 93 ? 11.523 -8.960 -21.064 1.00 93.19 93 VAL A CA 1
ATOM 747 C C . VAL A 1 93 ? 12.834 -8.249 -20.739 1.00 93.19 93 VAL A C 1
ATOM 749 O O . VAL A 1 93 ? 12.795 -7.139 -20.214 1.00 93.19 93 VAL A O 1
ATOM 752 N N . ASP A 1 94 ? 13.974 -8.800 -21.158 1.00 93.44 94 ASP A N 1
ATOM 753 C CA . ASP A 1 94 ? 15.292 -8.195 -20.913 1.00 93.44 94 ASP A CA 1
ATOM 754 C C . ASP A 1 94 ? 15.409 -6.790 -21.520 1.00 93.44 94 ASP A C 1
ATOM 756 O O . ASP A 1 94 ? 16.012 -5.884 -20.942 1.00 93.44 94 ASP A O 1
ATOM 760 N N . LYS A 1 95 ? 14.780 -6.567 -22.683 1.00 91.69 95 LYS A N 1
ATOM 761 C CA . LYS A 1 95 ? 14.739 -5.245 -23.325 1.00 91.69 95 LYS A CA 1
ATOM 762 C C . LYS A 1 95 ? 13.858 -4.278 -22.539 1.00 91.69 95 LYS A C 1
ATOM 764 O O . LYS A 1 95 ? 14.236 -3.119 -22.380 1.00 91.69 95 LYS A O 1
ATOM 769 N N . ILE A 1 96 ? 12.713 -4.743 -22.039 1.00 93.00 96 ILE A N 1
ATOM 770 C CA . ILE A 1 96 ? 11.808 -3.944 -21.200 1.00 93.00 96 ILE A CA 1
ATOM 771 C C . ILE A 1 96 ? 12.516 -3.538 -19.902 1.00 93.00 96 ILE A C 1
ATOM 773 O O . ILE A 1 96 ? 12.490 -2.361 -19.545 1.00 93.00 96 ILE A O 1
ATOM 777 N N . LEU A 1 97 ? 13.209 -4.471 -19.242 1.00 94.75 97 LEU A N 1
ATOM 778 C CA . LEU A 1 97 ? 14.008 -4.187 -18.048 1.00 94.75 97 LEU A CA 1
ATOM 779 C C . LEU A 1 97 ? 15.157 -3.217 -18.340 1.00 94.75 97 LEU A C 1
ATOM 781 O O . LEU A 1 97 ? 15.363 -2.261 -17.596 1.00 94.75 97 LEU A O 1
ATOM 785 N N . SER A 1 98 ? 15.861 -3.385 -19.462 1.00 94.31 98 SER A N 1
ATOM 786 C CA . SER A 1 98 ? 16.909 -2.443 -19.874 1.00 94.31 98 SER A CA 1
ATOM 787 C C . SER A 1 98 ? 16.373 -1.014 -20.033 1.00 94.31 98 SER A C 1
ATOM 789 O O . SER A 1 98 ? 17.017 -0.057 -19.598 1.00 94.31 98 SER A O 1
ATOM 791 N N . VAL A 1 99 ? 15.187 -0.849 -20.629 1.00 93.38 99 VAL A N 1
ATOM 792 C CA . VAL A 1 99 ? 14.524 0.459 -20.748 1.00 93.38 99 VAL A CA 1
ATOM 793 C C . VAL A 1 99 ? 14.114 0.989 -19.375 1.00 93.38 99 VAL A C 1
ATOM 795 O O . VAL A 1 99 ? 14.383 2.151 -19.077 1.00 93.38 99 VAL A O 1
ATOM 798 N N . TYR A 1 100 ? 13.533 0.147 -18.521 1.00 94.31 100 TYR A N 1
ATOM 799 C CA . TYR A 1 100 ? 13.151 0.513 -17.157 1.00 94.31 100 TYR A CA 1
ATOM 800 C C . TYR A 1 100 ? 14.324 1.088 -16.355 1.00 94.31 100 TYR A C 1
ATOM 802 O O . TYR A 1 100 ? 14.206 2.184 -15.806 1.00 94.31 100 TYR A O 1
ATOM 810 N N . HIS A 1 101 ? 15.476 0.414 -16.368 1.00 94.44 101 HIS A N 1
ATOM 811 C CA . HIS A 1 101 ? 16.683 0.871 -15.673 1.00 94.44 101 HIS A CA 1
ATOM 812 C C . HIS A 1 101 ? 17.232 2.180 -16.229 1.00 94.44 101 HIS A C 1
ATOM 814 O O . HIS A 1 101 ? 17.629 3.058 -15.465 1.00 94.44 101 HIS A O 1
ATOM 820 N N . LYS A 1 102 ? 17.218 2.355 -17.557 1.00 94.94 102 LYS A N 1
ATOM 821 C CA . LYS A 1 102 ? 17.634 3.621 -18.183 1.00 94.94 102 LYS A CA 1
ATOM 822 C C . LYS A 1 102 ? 16.751 4.783 -17.746 1.00 94.94 102 LYS A C 1
ATOM 824 O O . LYS A 1 102 ? 17.273 5.862 -17.480 1.00 94.94 102 LYS A O 1
ATOM 829 N N . ILE A 1 103 ? 15.437 4.572 -17.671 1.00 94.12 103 ILE A N 1
ATOM 830 C CA . ILE A 1 103 ? 14.517 5.630 -17.255 1.00 94.12 103 ILE A CA 1
ATOM 831 C C . ILE A 1 103 ? 14.674 5.918 -15.759 1.00 94.12 103 ILE A C 1
ATOM 833 O O . ILE A 1 103 ? 14.775 7.086 -15.401 1.00 94.12 103 ILE A O 1
ATOM 837 N N . LYS A 1 104 ? 14.791 4.891 -14.905 1.00 91.88 104 LYS A N 1
ATOM 838 C CA . LYS A 1 104 ? 15.089 5.075 -13.473 1.00 91.88 104 LYS A CA 1
ATOM 839 C C . LYS A 1 104 ? 16.345 5.910 -13.249 1.00 91.88 104 LYS A C 1
ATOM 841 O O . LYS A 1 104 ? 16.285 6.931 -12.577 1.00 91.88 104 LYS A O 1
ATOM 846 N N . LYS A 1 105 ? 17.447 5.539 -13.907 1.00 94.00 105 LYS A N 1
ATOM 847 C CA . LYS A 1 105 ? 18.712 6.275 -13.818 1.00 94.00 105 LYS A CA 1
ATOM 848 C C . LYS A 1 105 ? 18.564 7.735 -14.253 1.00 94.00 105 LYS A C 1
ATOM 850 O O . LYS A 1 105 ? 19.203 8.611 -13.684 1.00 94.00 105 LYS A O 1
ATOM 855 N N . LYS A 1 106 ? 17.743 8.002 -15.273 1.00 94.81 106 LYS A N 1
ATOM 856 C CA . LYS A 1 106 ? 17.479 9.366 -15.744 1.00 94.81 106 LYS A CA 1
ATOM 857 C C . LYS A 1 106 ? 16.654 10.173 -14.736 1.00 94.81 106 LYS A C 1
ATOM 859 O O . LYS A 1 106 ? 17.001 11.316 -14.475 1.00 94.81 106 LYS A O 1
ATOM 864 N N . ILE A 1 107 ? 15.611 9.573 -14.159 1.00 92.56 107 ILE A N 1
ATOM 865 C CA . ILE A 1 107 ? 14.785 10.191 -13.109 1.00 92.56 107 ILE A CA 1
ATOM 866 C C . ILE A 1 107 ? 15.650 10.583 -11.911 1.00 92.56 107 ILE A C 1
ATOM 868 O O . ILE A 1 107 ? 15.562 11.715 -11.447 1.00 92.56 107 ILE A O 1
ATOM 872 N N . GLU A 1 108 ? 16.522 9.678 -11.463 1.00 90.69 108 GLU A N 1
ATOM 873 C CA . GLU A 1 108 ? 17.456 9.928 -10.361 1.00 90.69 108 GLU A CA 1
ATOM 874 C C . GLU A 1 108 ? 18.462 11.036 -10.704 1.00 90.69 108 GLU A C 1
ATOM 876 O O . GLU A 1 108 ? 18.671 11.949 -9.910 1.00 90.69 108 GLU A O 1
ATOM 881 N N . ALA A 1 109 ? 19.060 10.994 -11.900 1.00 94.38 109 ALA A N 1
ATOM 882 C CA . ALA A 1 109 ? 20.050 11.983 -12.327 1.00 94.38 109 ALA A CA 1
ATOM 883 C C . ALA A 1 109 ? 19.470 13.400 -12.481 1.00 94.38 109 ALA A C 1
ATOM 885 O O . ALA A 1 109 ? 20.176 14.377 -12.246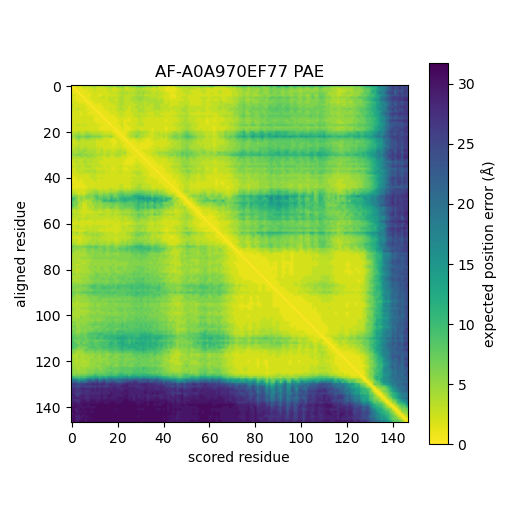 1.00 94.38 109 ALA A O 1
ATOM 886 N N . GLU A 1 110 ? 18.205 13.511 -12.888 1.00 94.75 110 GLU A N 1
ATOM 887 C CA . GLU A 1 110 ? 17.503 14.786 -13.088 1.00 94.75 110 GLU A CA 1
ATOM 888 C C . GLU A 1 110 ? 16.649 15.198 -11.872 1.00 94.75 110 GLU A C 1
ATOM 890 O O . GLU A 1 110 ? 15.987 16.232 -11.921 1.00 94.75 110 GLU A O 1
ATOM 895 N N . ASN A 1 111 ? 16.677 14.421 -10.779 1.00 89.88 111 ASN A N 1
ATOM 896 C CA . ASN A 1 111 ? 15.880 14.625 -9.562 1.00 89.88 111 ASN A CA 1
ATOM 897 C C . ASN A 1 111 ? 14.387 14.880 -9.858 1.00 89.88 111 ASN A C 1
ATOM 899 O O . ASN A 1 111 ? 13.775 15.817 -9.338 1.00 89.88 111 ASN A O 1
ATOM 903 N N . LEU A 1 112 ? 13.817 14.072 -10.756 1.00 86.81 112 LEU A N 1
ATOM 904 C CA . LEU A 1 112 ? 12.426 14.208 -11.183 1.00 86.81 112 LEU A CA 1
ATOM 905 C C . LEU A 1 112 ? 11.485 13.541 -10.177 1.00 86.81 112 LEU A C 1
ATOM 907 O O . LEU A 1 112 ? 11.685 12.386 -9.807 1.00 86.81 112 LEU A O 1
ATOM 911 N N . ASP A 1 113 ? 10.397 14.224 -9.823 1.00 83.25 113 ASP A N 1
ATOM 912 C CA . ASP A 1 113 ? 9.314 13.669 -9.000 1.00 83.25 113 ASP A CA 1
ATOM 913 C C . ASP A 1 113 ? 8.369 12.796 -9.850 1.00 83.25 113 ASP A C 1
ATOM 915 O O . ASP A 1 113 ? 7.208 13.121 -10.104 1.00 83.25 113 ASP A O 1
ATOM 919 N N . ILE A 1 114 ? 8.916 11.716 -10.415 1.00 83.31 114 ILE A N 1
ATOM 920 C CA . ILE A 1 114 ? 8.197 10.775 -11.279 1.00 83.31 114 ILE A CA 1
ATOM 921 C C . ILE A 1 114 ? 8.416 9.360 -10.758 1.00 83.31 114 ILE A C 1
ATOM 923 O O . ILE A 1 114 ? 9.544 8.883 -10.647 1.00 83.31 114 ILE A O 1
ATOM 927 N N . VAL A 1 115 ? 7.321 8.637 -10.526 1.00 82.81 115 VAL A N 1
ATOM 928 C CA . VAL A 1 115 ? 7.360 7.240 -10.085 1.00 82.81 115 VAL A CA 1
ATOM 929 C C . VAL A 1 115 ? 7.084 6.301 -11.259 1.00 82.81 115 VAL A C 1
ATOM 931 O O . VAL A 1 115 ? 6.078 6.434 -11.956 1.00 82.81 115 VAL A O 1
ATOM 934 N N . ILE A 1 116 ? 7.951 5.300 -11.455 1.00 88.56 116 ILE A N 1
ATOM 935 C CA . ILE A 1 116 ? 7.730 4.208 -12.416 1.00 88.56 116 ILE A CA 1
ATOM 936 C C . ILE A 1 116 ? 7.574 2.887 -11.674 1.00 88.56 116 ILE A C 1
ATOM 938 O O . ILE A 1 116 ? 8.510 2.371 -11.058 1.00 88.56 116 ILE A O 1
ATOM 942 N N . SER A 1 117 ? 6.386 2.304 -11.799 1.00 89.25 117 SER A N 1
ATOM 943 C CA . SER A 1 117 ? 6.012 1.045 -11.162 1.00 89.25 117 SER A CA 1
ATOM 944 C C . SER A 1 117 ? 6.104 -0.145 -12.131 1.00 89.25 117 SER A C 1
ATOM 946 O O . SER A 1 117 ? 6.012 0.032 -13.349 1.00 89.25 117 SER A O 1
ATOM 948 N N . PRO A 1 118 ? 6.168 -1.390 -11.627 1.00 91.06 118 PRO A N 1
ATOM 949 C CA . PRO A 1 118 ? 6.048 -2.594 -12.456 1.00 91.06 118 PR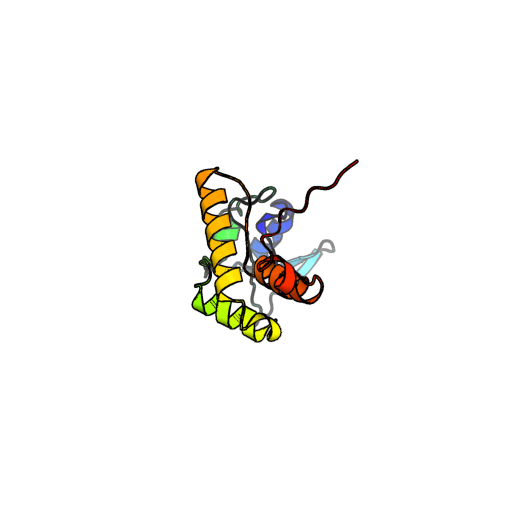O A CA 1
ATOM 950 C C . PRO A 1 118 ? 4.770 -2.645 -13.317 1.00 91.06 118 PRO A C 1
ATOM 952 O O . PRO A 1 118 ? 4.765 -3.274 -14.374 1.00 91.06 118 PRO A O 1
ATOM 955 N N . ARG A 1 119 ? 3.693 -1.943 -12.923 1.00 91.56 119 ARG A N 1
ATOM 956 C CA . ARG A 1 119 ? 2.467 -1.836 -13.737 1.00 91.56 119 ARG A CA 1
ATOM 957 C C . ARG A 1 119 ? 2.715 -1.073 -15.041 1.00 91.56 119 ARG A C 1
ATOM 959 O O . ARG A 1 119 ? 2.125 -1.419 -16.060 1.00 91.56 119 ARG A O 1
ATOM 966 N N . ASN A 1 120 ? 3.607 -0.076 -15.034 1.00 93.25 120 ASN A N 1
ATOM 967 C CA . ASN A 1 120 ? 3.999 0.641 -16.250 1.00 93.25 120 ASN A CA 1
ATOM 968 C C . ASN A 1 120 ? 4.670 -0.311 -17.249 1.00 93.25 120 ASN A C 1
ATOM 970 O O . ASN A 1 120 ? 4.371 -0.256 -18.437 1.00 93.25 120 ASN A O 1
ATOM 974 N N . LEU A 1 121 ? 5.512 -1.230 -16.767 1.00 93.88 121 LEU A N 1
ATOM 975 C CA . LEU A 1 121 ? 6.188 -2.220 -17.610 1.00 93.88 121 LEU A CA 1
ATOM 976 C C . LEU A 1 121 ? 5.192 -3.220 -18.197 1.00 93.88 121 LEU A C 1
ATOM 978 O O . LEU A 1 121 ? 5.285 -3.555 -19.376 1.00 93.88 121 LEU A O 1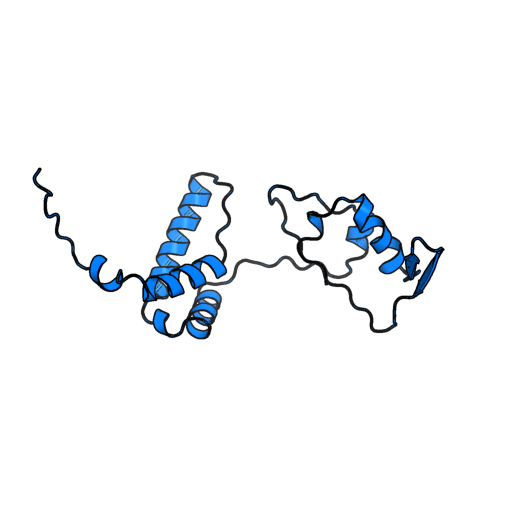
ATOM 982 N N . GLU A 1 122 ? 4.217 -3.667 -17.401 1.00 93.00 122 GLU A N 1
ATOM 983 C CA . GLU A 1 122 ? 3.128 -4.513 -17.896 1.00 93.00 122 GLU A CA 1
ATOM 984 C C . GLU A 1 122 ? 2.349 -3.800 -19.010 1.00 93.00 122 GLU A C 1
ATOM 986 O O . GLU A 1 122 ? 2.073 -4.389 -20.056 1.00 93.00 122 GLU A O 1
ATOM 991 N N . TYR A 1 123 ? 2.041 -2.516 -18.817 1.00 91.69 123 TYR A N 1
ATOM 992 C CA . TYR A 1 123 ? 1.365 -1.702 -19.821 1.00 91.69 123 TYR A CA 1
ATOM 993 C C . TYR A 1 123 ? 2.193 -1.558 -21.107 1.00 91.69 123 TYR A C 1
ATOM 995 O O . TYR A 1 123 ? 1.671 -1.80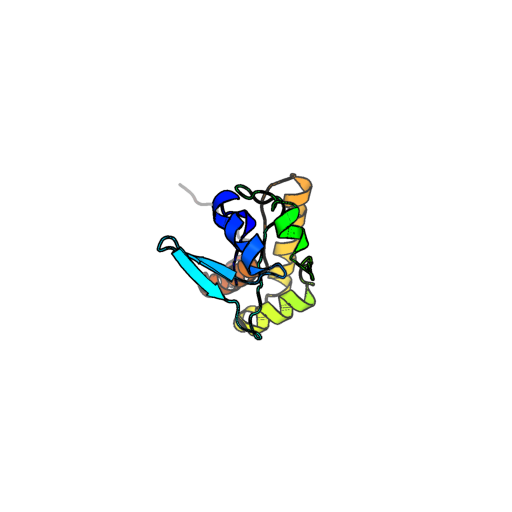8 -22.194 1.00 91.69 123 TYR A O 1
ATOM 1003 N N . TRP A 1 124 ? 3.493 -1.258 -21.008 1.00 90.69 124 TRP A N 1
ATOM 1004 C CA . TRP A 1 124 ? 4.399 -1.216 -22.165 1.00 90.69 124 TRP A CA 1
ATOM 1005 C C . TRP A 1 12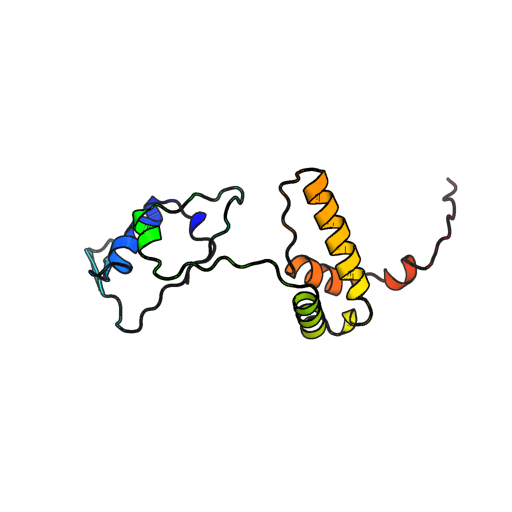4 ? 4.451 -2.556 -22.903 1.00 90.69 124 TRP A C 1
ATOM 1007 O O . TRP A 1 124 ? 4.373 -2.588 -24.131 1.00 90.69 124 TRP A O 1
ATOM 1017 N N . ALA A 1 125 ? 4.520 -3.668 -22.166 1.00 90.88 125 ALA A N 1
ATOM 1018 C CA . ALA A 1 125 ? 4.520 -5.013 -22.733 1.00 90.88 125 ALA A CA 1
ATOM 1019 C C . ALA A 1 125 ? 3.222 -5.316 -23.500 1.00 90.88 125 ALA A C 1
ATOM 1021 O O . ALA A 1 125 ? 3.261 -5.929 -24.570 1.00 90.88 125 ALA A O 1
ATOM 1022 N N . ARG A 1 126 ? 2.069 -4.875 -22.977 1.00 89.69 126 ARG A N 1
ATOM 1023 C CA . ARG A 1 126 ? 0.768 -5.020 -23.648 1.00 89.69 126 ARG A CA 1
ATOM 1024 C C . ARG A 1 126 ? 0.679 -4.149 -24.898 1.00 89.69 126 ARG A C 1
ATOM 1026 O O . ARG A 1 126 ? 0.236 -4.649 -25.927 1.00 89.69 126 ARG A O 1
ATOM 1033 N N . LEU A 1 127 ? 1.122 -2.894 -24.842 1.00 85.38 127 LEU A N 1
ATOM 1034 C CA . LEU A 1 127 ? 1.104 -1.987 -25.996 1.00 85.38 127 LEU A CA 1
ATOM 1035 C C . LEU A 1 127 ? 2.039 -2.433 -27.122 1.00 85.38 127 LEU A C 1
ATOM 1037 O O . LEU A 1 127 ? 1.658 -2.364 -28.288 1.00 85.38 127 LEU A O 1
ATOM 1041 N N . ALA A 1 128 ? 3.213 -2.976 -26.795 1.00 76.56 128 ALA A N 1
ATOM 1042 C CA . ALA A 1 128 ? 4.152 -3.510 -27.784 1.00 76.56 128 ALA A CA 1
ATOM 1043 C C . ALA A 1 128 ? 3.567 -4.656 -28.635 1.00 76.56 128 ALA A C 1
ATOM 1045 O O . ALA A 1 128 ? 4.116 -4.994 -29.682 1.00 76.56 128 ALA A O 1
ATOM 1046 N N . LYS A 1 129 ? 2.458 -5.268 -28.196 1.00 66.19 129 LYS A N 1
ATOM 1047 C CA . LYS A 1 129 ? 1.697 -6.249 -28.979 1.00 66.19 129 LYS A CA 1
ATOM 1048 C C . LYS A 1 129 ? 0.824 -5.591 -30.056 1.00 66.19 129 LYS A C 1
ATOM 1050 O O . LYS A 1 129 ? 0.602 -6.202 -31.097 1.00 66.19 129 LYS A O 1
ATOM 1055 N N . TYR A 1 130 ? 0.307 -4.392 -29.792 1.00 59.78 130 TYR A N 1
ATOM 1056 C CA . TYR A 1 130 ? -0.627 -3.679 -30.670 1.00 59.78 130 TYR A CA 1
ATOM 1057 C C . TYR A 1 130 ? 0.088 -2.770 -31.666 1.00 59.78 130 TYR A C 1
ATOM 1059 O O . TYR A 1 130 ? -0.359 -2.633 -32.801 1.00 59.78 130 TYR A O 1
ATOM 1067 N N . GLU A 1 131 ? 1.231 -2.212 -31.281 1.00 56.53 131 GLU A N 1
ATOM 1068 C CA . GLU A 1 131 ? 2.060 -1.409 -32.170 1.00 56.53 131 GLU A CA 1
ATOM 1069 C C . GLU A 1 131 ? 3.270 -2.231 -32.608 1.00 56.53 131 GLU A C 1
ATOM 1071 O O . GLU A 1 131 ? 4.063 -2.669 -31.780 1.00 56.53 131 GLU A O 1
ATOM 1076 N N . GLY A 1 132 ? 3.416 -2.474 -33.913 1.00 52.41 132 GLY A N 1
ATOM 1077 C CA . GLY A 1 132 ? 4.454 -3.313 -34.528 1.00 52.41 132 GLY A CA 1
ATOM 1078 C C . GLY A 1 132 ? 5.908 -2.830 -34.371 1.00 52.41 132 GLY A C 1
ATOM 1079 O O . GLY A 1 132 ? 6.696 -2.956 -35.309 1.00 52.41 132 GLY A O 1
ATOM 1080 N N . TYR A 1 133 ? 6.306 -2.321 -33.204 1.00 52.50 133 TYR A N 1
ATOM 1081 C CA . TYR A 1 133 ? 7.644 -1.825 -32.872 1.00 52.50 133 TYR A CA 1
ATOM 1082 C C . TYR A 1 133 ? 8.754 -2.869 -33.009 1.00 52.50 133 TYR A C 1
ATOM 1084 O O . TYR A 1 133 ? 9.914 -2.500 -33.209 1.00 52.50 133 TYR A O 1
ATOM 1092 N N . ILE A 1 134 ? 8.425 -4.168 -32.997 1.00 50.38 134 ILE A N 1
ATOM 1093 C CA . ILE A 1 134 ? 9.404 -5.235 -33.265 1.00 50.38 134 ILE A CA 1
ATOM 1094 C C . ILE A 1 134 ? 10.014 -5.092 -34.678 1.00 50.38 134 ILE A C 1
ATOM 1096 O O . ILE A 1 134 ? 11.159 -5.489 -34.884 1.00 50.38 134 ILE A O 1
ATOM 1100 N N . LYS A 1 135 ? 9.333 -4.436 -35.634 1.00 43.75 135 LYS A N 1
ATOM 1101 C CA . LYS A 1 135 ? 9.903 -4.121 -36.961 1.00 43.75 135 LYS A CA 1
ATOM 1102 C C . LYS A 1 135 ? 10.738 -2.832 -37.013 1.00 43.75 135 LYS A C 1
ATOM 1104 O O . LYS A 1 135 ? 11.529 -2.690 -37.944 1.00 43.75 135 LYS A O 1
ATOM 1109 N N . SER A 1 136 ? 10.608 -1.923 -36.045 1.00 43.12 136 SER A N 1
ATOM 1110 C CA . SER A 1 136 ? 11.261 -0.601 -36.087 1.00 43.12 136 SER A CA 1
ATOM 1111 C C . SER A 1 136 ? 12.631 -0.573 -35.410 1.00 43.12 136 SER A C 1
ATOM 1113 O O . SER A 1 136 ? 13.517 0.141 -35.866 1.00 43.12 136 SER A O 1
ATOM 1115 N N . CYS A 1 137 ? 12.872 -1.409 -34.394 1.00 43.03 137 CYS A N 1
ATOM 1116 C CA . CYS A 1 137 ? 14.193 -1.483 -33.747 1.00 43.03 137 CYS A CA 1
ATOM 1117 C C . CYS A 1 137 ? 15.297 -2.099 -34.633 1.00 43.03 137 CYS A C 1
ATOM 1119 O O . CYS A 1 137 ? 16.465 -2.041 -34.263 1.00 43.03 137 CYS A O 1
ATOM 1121 N N . GLY A 1 138 ? 14.943 -2.700 -35.777 1.00 39.16 138 GLY A N 1
ATOM 1122 C CA . GLY A 1 138 ? 15.882 -3.317 -36.723 1.00 39.16 138 GLY A CA 1
ATOM 1123 C C . GLY A 1 138 ? 16.097 -2.544 -38.026 1.00 39.16 138 GLY A C 1
ATOM 1124 O O . GLY A 1 138 ? 16.838 -3.017 -38.883 1.00 39.16 138 GLY A O 1
ATOM 1125 N N . LYS A 1 139 ? 15.459 -1.383 -38.218 1.00 38.44 139 LYS A N 1
ATOM 1126 C CA . LYS A 1 139 ? 15.612 -0.585 -39.442 1.00 38.44 139 LYS A CA 1
ATOM 1127 C C . LYS A 1 139 ? 16.202 0.782 -39.120 1.00 38.44 139 LYS A C 1
ATOM 1129 O O . LYS A 1 139 ? 15.514 1.795 -39.132 1.00 38.44 139 LYS A O 1
ATOM 1134 N N . ASN A 1 140 ? 17.518 0.793 -38.916 1.00 39.66 140 ASN A N 1
ATOM 1135 C CA . ASN A 1 140 ? 18.334 1.927 -39.336 1.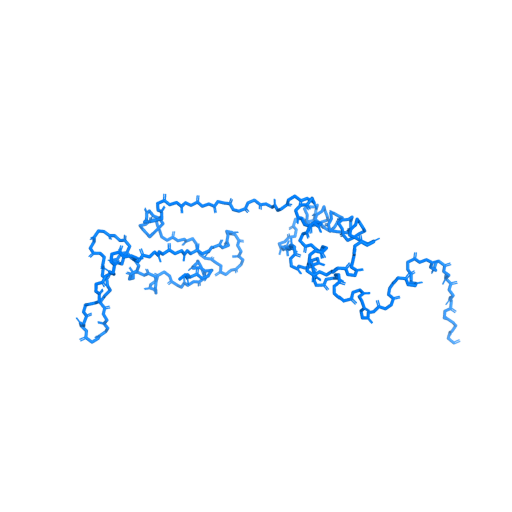00 39.66 140 ASN A CA 1
ATOM 1136 C C . ASN A 1 140 ? 18.123 2.108 -40.842 1.00 39.66 140 ASN A C 1
ATOM 1138 O O . ASN A 1 140 ? 18.780 1.447 -41.633 1.00 39.66 140 ASN A O 1
ATOM 1142 N N . ASN A 1 141 ? 17.188 2.963 -41.235 1.00 32.56 141 ASN A N 1
ATOM 1143 C CA . ASN A 1 141 ? 17.188 3.581 -42.551 1.00 32.56 141 ASN A CA 1
ATOM 1144 C C . ASN A 1 141 ? 16.654 4.997 -42.382 1.00 32.56 141 ASN A C 1
ATOM 1146 O O . ASN A 1 141 ? 15.451 5.244 -42.392 1.00 32.56 141 ASN A O 1
ATOM 1150 N N . TYR A 1 142 ? 17.591 5.930 -42.222 1.00 38.81 142 TYR A N 1
ATOM 1151 C CA . TYR A 1 142 ? 17.379 7.327 -42.556 1.00 38.81 142 TYR A CA 1
ATOM 1152 C C . TYR A 1 142 ? 16.893 7.388 -44.008 1.00 38.81 142 TYR A C 1
ATOM 1154 O O . TYR A 1 142 ? 17.684 7.295 -44.942 1.00 38.81 142 TYR A O 1
ATOM 1162 N N . THR A 1 143 ? 15.589 7.527 -44.221 1.00 37.12 143 THR A N 1
ATOM 1163 C CA . THR A 1 143 ? 15.042 7.901 -45.528 1.00 37.12 143 THR A CA 1
ATOM 1164 C C . THR A 1 143 ? 14.278 9.204 -45.366 1.00 37.12 143 THR A C 1
ATOM 1166 O O . THR A 1 143 ? 13.077 9.246 -45.149 1.00 37.12 143 THR A O 1
ATOM 1169 N N . ARG A 1 144 ? 15.071 10.278 -45.380 1.00 38.25 144 ARG A N 1
ATOM 1170 C CA . ARG A 1 144 ? 14.819 11.578 -46.012 1.00 38.25 144 ARG A CA 1
ATOM 1171 C C . ARG A 1 144 ? 13.388 11.744 -46.569 1.00 38.25 144 ARG A C 1
ATOM 1173 O O . ARG A 1 144 ? 13.126 11.350 -47.702 1.00 38.25 144 ARG A O 1
ATOM 1180 N N . CYS A 1 145 ? 12.503 12.393 -45.811 1.00 31.48 145 CYS A N 1
ATOM 1181 C CA . CYS A 1 145 ? 11.309 13.020 -46.384 1.00 31.48 145 CYS A CA 1
ATOM 1182 C C . CYS A 1 145 ? 11.768 14.211 -47.236 1.00 31.48 145 CYS A C 1
ATOM 1184 O O . CYS A 1 145 ? 12.326 15.174 -46.706 1.00 31.48 145 CYS A O 1
ATOM 1186 N N . LYS A 1 146 ? 11.587 14.124 -48.556 1.00 37.59 146 LYS A N 1
ATOM 1187 C CA . LYS A 1 146 ? 11.584 15.298 -49.434 1.00 37.59 146 LYS A CA 1
ATOM 1188 C C . LYS A 1 146 ? 10.223 15.989 -49.296 1.00 37.59 146 LYS A C 1
ATOM 1190 O O . LYS A 1 146 ? 9.208 15.296 -49.290 1.00 37.59 146 LYS A O 1
ATOM 1195 N N . MET A 1 147 ? 10.260 17.317 -49.153 1.00 35.56 147 MET A N 1
ATOM 1196 C CA . MET A 1 147 ? 9.145 18.217 -49.473 1.00 35.56 147 MET A CA 1
ATOM 1197 C C . MET A 1 147 ? 8.797 18.124 -50.957 1.00 35.56 147 MET A C 1
ATOM 1199 O O . MET A 1 147 ? 9.735 17.857 -51.749 1.00 35.56 147 MET A O 1
#

Secondary structure (DSSP, 8-state):
-BSSGGGS-HHHHTHHHHHHSSS-EEE-TTS-EEEPPTT----B---TT-TT--PPPHHHHTT-S-----PPPPHHHHHHHHHHH-GGGGGGHHHHHHHHHHHHHHHHHTT------HHHHHHHHHHHHHS-GGGTTT---------

Nearest PDB structures (foldseek):
  7mgm-assembly1_A  TM=5.436E-01  e=1.160E-02  Saccharomyces cerevisiae
  5nug-assembly2_B  TM=4.940E-01  e=1.143E+00  Homo sapiens
  7kek-assembly1_B  TM=4.732E-01  e=2.724E+00  Tetrahymena thermophila
  7kek-assembly1_C  TM=3.224E-01  e=6.958E-01  Tetrahymena thermophila
  7k5b-assembly1_C  TM=3.241E-01  e=6.540E-01  Tetrahymena thermophi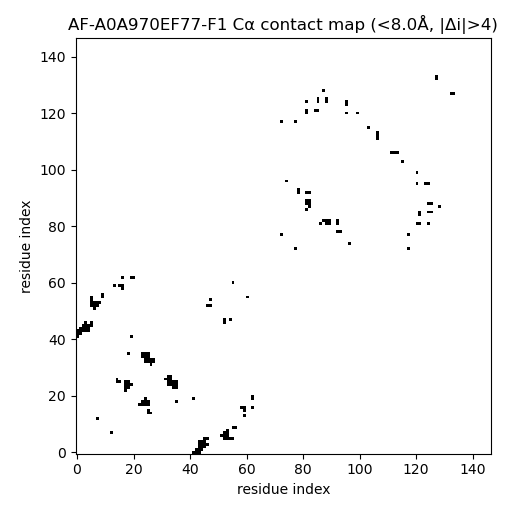la

Mean predicted aligned error: 8.76 Å